Protein AF-A0A965SS03-F1 (afdb_monomer_lite)

pLDDT: mean 75.25, std 17.21, range [36.69, 92.06]

Foldseek 3Di:
DDDDDDDPPPDPPPPDDDDLVNVVVCVVVVHDDWDADPPPRDTCVVVSVVVNLVVVCVPPDHPDDPVNVVVVVVVVVVVVVVVVPPD

Sequence (87 aa):
MKKYPNRRLYDTQTSTYVTLADIKELVMASESFKVLDAKTDEDLTRSILLQIILEEEACGMPIFSTQMLQQMIRFYGHSMQGLMGSH

Structure (mmCIF, N/CA/C/O backbone):
data_AF-A0A965SS03-F1
#
_entry.id   AF-A0A965SS03-F1
#
loop_
_atom_site.group_PDB
_atom_site.id
_atom_site.type_symbol
_atom_site.label_atom_id
_atom_site.label_alt_id
_atom_site.label_comp_id
_atom_site.label_asym_id
_atom_site.label_entity_id
_atom_site.label_seq_id
_atom_site.pdbx_PDB_ins_code
_atom_site.Cartn_x
_atom_site.Cartn_y
_atom_site.Cartn_z
_atom_site.occupancy
_atom_site.B_iso_or_equiv
_atom_site.auth_seq_id
_atom_site.auth_comp_id
_atom_site.auth_asym_id
_atom_site.auth_atom_id
_atom_site.pdbx_PDB_model_num
ATOM 1 N N . MET A 1 1 ? -17.905 -21.972 17.606 1.00 49.00 1 MET A N 1
ATOM 2 C CA . MET A 1 1 ? -18.123 -22.416 16.210 1.00 49.00 1 MET A CA 1
ATOM 3 C C . MET A 1 1 ? -19.527 -22.039 15.758 1.00 49.00 1 MET A C 1
ATOM 5 O O . MET A 1 1 ? -20.478 -22.597 16.291 1.00 49.00 1 MET A O 1
ATOM 9 N N . LYS A 1 2 ? -19.668 -21.125 14.790 1.00 36.69 2 LYS A N 1
ATOM 10 C CA . LYS A 1 2 ? -20.904 -20.961 14.008 1.00 36.69 2 LYS A CA 1
ATOM 11 C C . LYS A 1 2 ? -20.550 -20.673 12.545 1.00 36.69 2 LYS A C 1
ATOM 13 O O . LYS A 1 2 ? -19.891 -19.686 12.252 1.00 36.69 2 LYS A O 1
ATOM 18 N N . LYS A 1 3 ? -20.976 -21.576 11.660 1.00 49.72 3 LYS A N 1
ATOM 19 C CA . LYS A 1 3 ? -21.103 -21.378 10.207 1.00 49.72 3 LYS A CA 1
ATOM 20 C C . LYS A 1 3 ? -22.316 -20.490 9.950 1.00 49.72 3 LYS A C 1
ATOM 22 O O . LYS A 1 3 ? -23.302 -20.757 10.619 1.00 49.72 3 LYS A O 1
ATOM 27 N N . TYR A 1 4 ? -22.298 -19.613 8.940 1.00 47.62 4 TYR A N 1
ATOM 28 C CA . TYR A 1 4 ? -23.423 -19.476 7.999 1.00 47.62 4 TYR A CA 1
ATOM 29 C C . TYR A 1 4 ? -22.973 -18.960 6.620 1.00 47.62 4 TYR A C 1
ATOM 31 O O . TYR A 1 4 ? -22.009 -18.201 6.524 1.00 47.62 4 TYR A O 1
ATOM 39 N N . PRO A 1 5 ? -23.649 -19.423 5.556 1.00 49.59 5 PRO A N 1
ATOM 40 C CA . PRO A 1 5 ? -23.308 -19.181 4.169 1.00 49.59 5 PRO A CA 1
ATOM 41 C C . PRO A 1 5 ? -23.875 -17.834 3.712 1.00 49.59 5 PRO A C 1
ATOM 43 O O . PRO A 1 5 ? -24.996 -17.473 4.048 1.00 49.59 5 PRO A O 1
ATOM 46 N N . ASN A 1 6 ? -23.115 -17.133 2.880 1.00 46.59 6 ASN A N 1
ATOM 47 C CA . ASN A 1 6 ? -23.663 -16.219 1.881 1.00 46.59 6 ASN A CA 1
ATOM 48 C C . ASN A 1 6 ? -24.610 -15.110 2.399 1.00 46.59 6 ASN A C 1
ATOM 50 O O . ASN A 1 6 ? -25.753 -14.965 1.969 1.00 46.59 6 ASN A O 1
ATOM 54 N N . ARG A 1 7 ? -24.093 -14.315 3.337 1.00 40.25 7 ARG A N 1
ATOM 55 C CA . ARG A 1 7 ? -24.392 -12.887 3.530 1.00 40.25 7 ARG A CA 1
ATOM 56 C C . ARG A 1 7 ? -23.304 -12.362 4.456 1.00 40.25 7 ARG A C 1
ATOM 58 O O . ARG A 1 7 ? -23.389 -12.530 5.669 1.00 40.25 7 ARG A O 1
ATOM 65 N N . ARG A 1 8 ? -22.223 -11.835 3.888 1.00 50.78 8 ARG A N 1
ATOM 66 C CA . ARG A 1 8 ? -21.088 -11.321 4.658 1.00 50.78 8 ARG A CA 1
ATOM 67 C C . ARG A 1 8 ? -21.471 -9.981 5.300 1.00 50.78 8 ARG A C 1
ATOM 69 O O . ARG A 1 8 ? -21.173 -8.909 4.799 1.00 50.78 8 ARG A O 1
ATOM 76 N N . LEU A 1 9 ? -22.204 -10.072 6.408 1.00 39.03 9 LEU A N 1
ATOM 77 C CA . LEU A 1 9 ? -22.181 -9.071 7.466 1.00 39.03 9 LEU A CA 1
ATOM 78 C C . LEU A 1 9 ? -20.818 -9.224 8.143 1.00 39.03 9 LEU A C 1
ATOM 80 O O . LEU A 1 9 ? -20.636 -10.129 8.958 1.00 39.03 9 LEU A O 1
ATOM 84 N N . TYR A 1 10 ? -19.848 -8.405 7.745 1.00 42.41 10 TYR A N 1
ATOM 85 C CA . TYR A 1 10 ? -18.617 -8.275 8.509 1.00 42.41 10 TYR A CA 1
ATOM 86 C C . TYR A 1 10 ? -18.877 -7.327 9.662 1.00 42.41 10 TYR A C 1
ATOM 88 O O . TYR A 1 10 ? -19.086 -6.128 9.495 1.00 42.41 10 TYR A O 1
ATOM 96 N N . ASP A 1 11 ? -18.921 -7.933 10.835 1.00 40.06 11 ASP A N 1
ATOM 97 C CA . ASP A 1 11 ? -18.938 -7.245 12.100 1.00 40.06 11 ASP A CA 1
ATOM 98 C C . ASP A 1 11 ? -17.588 -6.538 12.287 1.00 40.06 11 ASP A C 1
ATOM 100 O O . ASP A 1 11 ? -16.538 -7.173 12.380 1.00 40.06 11 ASP A O 1
ATOM 104 N N . THR A 1 12 ? -17.613 -5.211 12.349 1.00 49.16 12 THR A N 1
ATOM 105 C CA . THR A 1 12 ? -16.495 -4.367 12.788 1.00 49.16 12 THR A CA 1
ATOM 106 C C . THR A 1 12 ? -16.162 -4.547 14.283 1.00 49.16 12 THR A C 1
ATOM 108 O O . THR A 1 12 ? -15.387 -3.764 14.821 1.00 49.16 12 THR A O 1
ATOM 111 N N . GLN A 1 13 ? -16.728 -5.541 14.988 1.00 44.41 13 GLN A N 1
ATOM 112 C CA . GLN A 1 13 ? -16.487 -5.782 16.422 1.00 44.41 13 GLN A CA 1
ATOM 113 C C . GLN A 1 13 ? -15.498 -6.894 16.764 1.00 44.41 13 GLN A C 1
ATOM 115 O O . GLN A 1 13 ? -15.149 -7.046 17.936 1.00 44.41 13 GLN A O 1
ATOM 120 N N . THR A 1 14 ? -14.995 -7.669 15.809 1.00 46.41 14 THR A N 1
ATOM 121 C CA . THR A 1 14 ? -13.862 -8.547 16.116 1.00 46.41 14 THR A CA 1
ATOM 122 C C . THR A 1 14 ? -12.573 -7.775 15.899 1.00 46.41 14 THR A C 1
ATOM 124 O O . THR A 1 14 ? -12.039 -7.752 14.796 1.00 46.41 14 THR A O 1
ATOM 127 N N . SER A 1 15 ? -12.074 -7.156 16.977 1.00 52.66 15 SER A N 1
ATOM 128 C CA . SER A 1 15 ? -10.691 -6.666 17.128 1.00 52.66 15 SER A CA 1
ATOM 129 C C . SER A 1 15 ? -9.708 -7.850 17.109 1.00 52.66 15 SER A C 1
ATO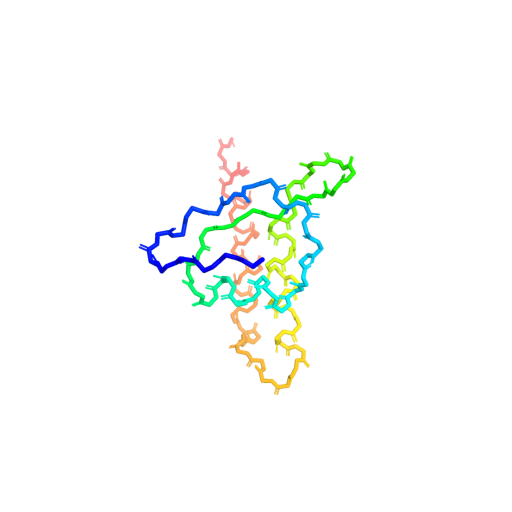M 131 O O . SER A 1 15 ? -8.975 -8.133 18.056 1.00 52.66 15 SER A O 1
ATOM 133 N N . THR A 1 16 ? -9.803 -8.664 16.064 1.00 61.22 16 THR A N 1
ATOM 134 C CA . THR A 1 16 ? -8.968 -9.830 15.843 1.00 61.22 16 THR A CA 1
ATOM 135 C C . THR A 1 16 ? -7.726 -9.354 15.123 1.00 61.22 16 THR A C 1
ATOM 137 O O . THR A 1 16 ? -7.807 -8.619 14.143 1.00 61.22 16 THR A O 1
ATOM 140 N N . TYR A 1 17 ? -6.571 -9.772 15.629 1.00 64.88 17 TYR A N 1
ATOM 141 C CA . TYR A 1 17 ? -5.302 -9.591 14.946 1.00 64.88 17 TYR A CA 1
ATOM 142 C C . TYR A 1 17 ? -5.399 -10.232 13.560 1.00 64.88 17 TYR A C 1
ATOM 144 O O . TYR A 1 17 ? -5.496 -11.453 13.447 1.00 64.88 17 TYR A O 1
ATOM 152 N N . VAL A 1 18 ? -5.419 -9.393 12.529 1.00 75.38 18 VAL A N 1
ATOM 153 C CA . VAL A 1 18 ? -5.434 -9.795 11.122 1.00 75.38 18 VAL A CA 1
ATOM 154 C C . VAL A 1 18 ? -4.029 -9.658 10.556 1.00 75.38 18 VAL A C 1
ATOM 156 O O . VAL A 1 18 ? -3.324 -8.687 10.838 1.00 75.38 18 VAL A O 1
ATOM 159 N N . THR A 1 19 ? -3.598 -10.648 9.785 1.00 85.12 19 THR A N 1
ATOM 160 C CA . THR A 1 19 ? -2.296 -10.637 9.114 1.00 85.12 19 THR A CA 1
ATOM 161 C C . THR A 1 19 ? -2.401 -9.989 7.732 1.00 85.12 19 THR A C 1
ATOM 163 O O . THR A 1 19 ? -3.487 -9.876 7.166 1.00 85.12 19 THR A O 1
ATOM 166 N N . LEU A 1 20 ? -1.267 -9.597 7.141 1.00 85.38 20 LEU A N 1
ATOM 167 C CA . LEU A 1 20 ? -1.232 -9.093 5.760 1.00 85.38 20 LEU A CA 1
ATOM 168 C C . LEU A 1 20 ? -1.770 -10.116 4.750 1.00 85.38 20 LEU A C 1
ATOM 170 O O . LEU A 1 20 ? -2.414 -9.728 3.778 1.00 85.38 20 LEU A O 1
ATOM 174 N N . ALA A 1 21 ? -1.559 -11.412 5.006 1.00 85.12 21 ALA A N 1
ATOM 175 C CA . ALA A 1 21 ? -2.104 -12.491 4.190 1.00 85.12 21 ALA A CA 1
ATOM 176 C C . ALA A 1 21 ? -3.641 -12.511 4.231 1.00 85.12 21 ALA A C 1
ATOM 178 O O . ALA A 1 21 ? -4.270 -12.587 3.178 1.00 85.12 21 ALA A O 1
ATOM 179 N N . ASP A 1 22 ? -4.245 -12.343 5.413 1.00 86.12 22 ASP A N 1
ATOM 180 C CA . ASP A 1 22 ? -5.706 -12.275 5.554 1.00 86.12 22 ASP A CA 1
ATOM 181 C C . ASP A 1 22 ? -6.276 -11.062 4.806 1.00 86.12 22 ASP A C 1
ATOM 183 O O . ASP A 1 22 ? -7.268 -11.166 4.085 1.00 86.12 22 ASP A O 1
ATOM 187 N N . ILE A 1 23 ? -5.619 -9.902 4.924 1.00 88.06 23 ILE A N 1
ATOM 188 C CA . ILE A 1 23 ? -6.028 -8.694 4.199 1.00 88.06 23 ILE A CA 1
ATOM 189 C C . ILE A 1 23 ? -5.905 -8.893 2.685 1.00 88.06 23 ILE A C 1
ATOM 191 O O . ILE A 1 23 ? -6.803 -8.501 1.939 1.00 88.06 23 ILE A O 1
ATOM 195 N N . LYS A 1 24 ? -4.837 -9.543 2.213 1.00 86.62 24 LYS A N 1
ATOM 196 C CA . LYS A 1 24 ? -4.675 -9.889 0.797 1.00 86.62 24 LYS A CA 1
ATOM 197 C C . LYS A 1 24 ? -5.826 -10.770 0.313 1.00 86.62 24 LYS A C 1
ATOM 199 O O . LYS A 1 24 ? -6.388 -10.493 -0.744 1.00 86.62 24 LYS A O 1
ATOM 204 N N . GLU A 1 25 ? -6.225 -11.784 1.078 1.00 88.25 25 GLU A N 1
ATOM 205 C CA . GLU A 1 25 ? -7.380 -12.620 0.729 1.00 88.25 25 GLU A CA 1
ATOM 206 C C . GLU A 1 25 ? -8.681 -11.812 0.636 1.00 88.25 25 GLU A C 1
ATOM 208 O O . GLU A 1 25 ? -9.463 -12.026 -0.293 1.00 88.25 25 GLU A O 1
ATOM 213 N N . LEU A 1 26 ? -8.901 -10.846 1.534 1.00 88.94 26 LEU A N 1
ATOM 214 C CA . LEU A 1 26 ? -10.064 -9.951 1.475 1.00 88.94 26 LEU A CA 1
ATOM 215 C C . LEU A 1 26 ? -10.065 -9.084 0.209 1.00 88.94 26 LEU A C 1
ATOM 217 O O . LEU A 1 26 ? -11.104 -8.964 -0.445 1.00 88.94 26 LEU A O 1
ATOM 221 N N . VAL A 1 27 ? -8.906 -8.536 -0.174 1.00 88.62 27 VAL A N 1
ATOM 222 C CA . VAL A 1 27 ? -8.744 -7.781 -1.430 1.00 88.62 27 VAL A CA 1
ATOM 223 C C . VAL A 1 27 ? -9.061 -8.670 -2.634 1.00 88.62 27 VAL A C 1
ATOM 225 O O . VAL A 1 27 ? -9.833 -8.272 -3.505 1.00 88.62 27 VAL A O 1
ATOM 228 N N . MET A 1 28 ? -8.526 -9.893 -2.671 1.00 87.75 28 MET A N 1
ATOM 229 C CA . MET A 1 28 ? -8.766 -10.846 -3.764 1.00 87.75 28 MET A CA 1
ATOM 230 C C . MET A 1 28 ? -10.230 -11.298 -3.831 1.00 87.75 28 MET A C 1
ATOM 232 O O . MET A 1 28 ? -10.758 -11.535 -4.917 1.00 87.75 28 MET A O 1
ATOM 236 N N . ALA A 1 29 ? -10.909 -11.373 -2.686 1.00 91.25 29 ALA A N 1
ATOM 237 C CA . ALA A 1 29 ? -12.337 -11.655 -2.600 1.00 91.25 29 ALA A CA 1
ATOM 238 C C . ALA A 1 29 ? -13.226 -10.452 -2.973 1.00 91.25 29 ALA A C 1
ATOM 240 O O . ALA A 1 29 ? -14.447 -10.600 -3.000 1.00 91.25 29 ALA A O 1
ATOM 241 N N . SER A 1 30 ? -12.641 -9.285 -3.283 1.00 88.12 30 SER A N 1
ATOM 242 C CA . SER A 1 30 ? -13.359 -8.024 -3.535 1.00 88.12 30 SER A CA 1
ATOM 243 C C . SER A 1 30 ? -14.289 -7.620 -2.384 1.00 88.12 30 SER A C 1
ATOM 245 O O . SER A 1 30 ? -15.343 -7.022 -2.603 1.00 88.12 30 SER A O 1
ATOM 247 N 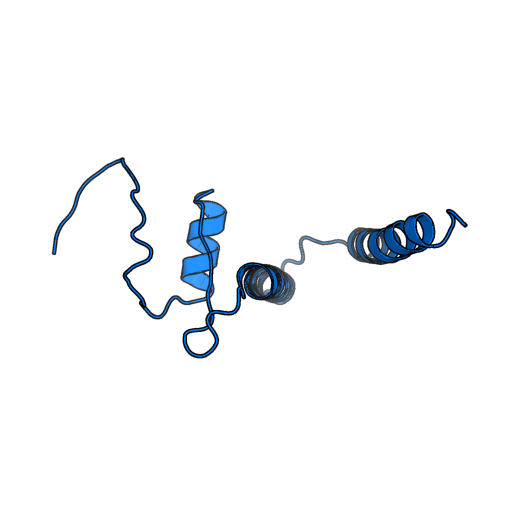N . GLU A 1 31 ? -13.907 -7.959 -1.153 1.00 87.25 31 GLU A N 1
ATOM 248 C CA . GLU A 1 31 ? -14.671 -7.622 0.044 1.00 87.25 31 GLU A CA 1
ATOM 249 C C . GLU A 1 31 ? -14.300 -6.227 0.546 1.00 87.25 31 GLU A C 1
ATOM 251 O O . GLU A 1 31 ? -13.139 -5.815 0.510 1.00 87.25 31 GLU A O 1
ATOM 256 N N . SER A 1 32 ? -15.288 -5.495 1.058 1.00 84.06 32 SER A N 1
ATOM 257 C CA . SER A 1 32 ? -15.046 -4.209 1.708 1.00 84.06 32 SER A CA 1
ATOM 258 C C . SER A 1 32 ? -14.527 -4.419 3.128 1.00 84.06 32 SER A C 1
ATOM 260 O O . SER A 1 32 ? -15.183 -5.084 3.931 1.00 84.06 32 SER A O 1
ATOM 262 N N . PHE A 1 33 ? -13.400 -3.799 3.464 1.00 85.50 33 PHE A N 1
ATOM 263 C CA . PHE A 1 33 ? -12.835 -3.813 4.810 1.00 85.50 33 PHE A CA 1
ATOM 264 C C . PHE A 1 33 ? -12.200 -2.462 5.151 1.00 85.50 33 PHE A C 1
ATOM 266 O O . PHE A 1 33 ? -11.957 -1.630 4.276 1.00 85.50 33 PHE A O 1
ATOM 273 N N . LYS A 1 34 ? -11.925 -2.262 6.441 1.00 86.44 34 LYS A N 1
ATOM 274 C CA . LYS A 1 34 ? -11.176 -1.123 6.972 1.00 86.44 34 LYS A CA 1
ATOM 275 C C . LYS A 1 34 ? -10.189 -1.641 8.011 1.00 86.44 34 LYS A C 1
ATOM 277 O O . LYS A 1 34 ? -10.576 -2.442 8.860 1.00 86.44 34 LYS A O 1
ATOM 282 N N . VAL A 1 35 ? -8.938 -1.203 7.939 1.00 86.88 35 VAL A N 1
ATOM 283 C CA . VAL A 1 35 ? -7.912 -1.523 8.937 1.00 86.88 35 VAL A CA 1
ATOM 284 C C . VAL A 1 35 ? -7.729 -0.312 9.838 1.00 86.88 35 VAL A C 1
ATOM 286 O O . VAL A 1 35 ? -7.417 0.772 9.353 1.00 86.88 35 VAL A O 1
ATOM 289 N N . LEU A 1 36 ? -7.935 -0.504 11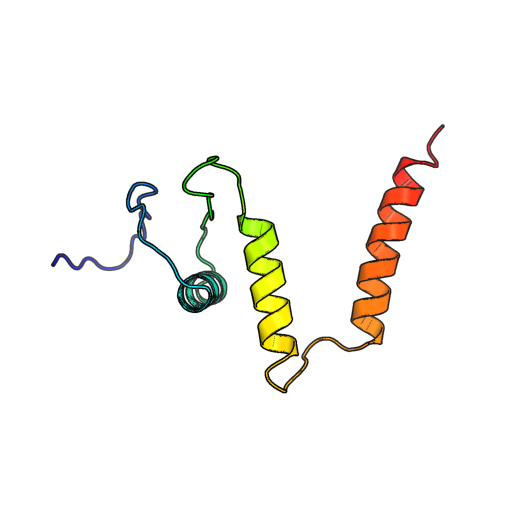.139 1.00 86.69 36 LEU A N 1
ATOM 290 C CA . LEU A 1 36 ? -7.792 0.536 12.154 1.00 86.69 36 LEU A CA 1
ATOM 291 C C . LEU A 1 36 ? -6.645 0.189 13.102 1.00 86.69 36 LEU A C 1
ATOM 293 O O . LEU A 1 36 ? -6.480 -0.975 13.478 1.00 86.69 36 LEU A O 1
ATOM 297 N N . ASP A 1 37 ? -5.867 1.191 13.501 1.00 83.88 37 ASP A N 1
ATOM 298 C CA . ASP A 1 37 ? -4.897 1.035 14.580 1.00 83.88 37 ASP A CA 1
ATOM 299 C C . ASP A 1 37 ? -5.624 0.808 15.913 1.00 83.88 37 ASP A C 1
ATOM 301 O O . ASP A 1 37 ? -6.468 1.600 16.326 1.00 83.88 37 ASP A O 1
ATOM 305 N N . ALA A 1 38 ? -5.272 -0.261 16.625 1.00 80.38 38 ALA A N 1
ATOM 306 C CA . ALA A 1 38 ? -5.953 -0.636 17.863 1.00 80.38 38 ALA A CA 1
ATOM 307 C C . ALA A 1 38 ? -5.746 0.356 19.028 1.00 80.38 38 ALA A C 1
ATOM 309 O O . ALA A 1 38 ? -6.451 0.266 20.034 1.00 80.38 38 ALA A O 1
ATOM 310 N N . LYS A 1 39 ? -4.758 1.255 18.944 1.00 81.75 39 LYS A N 1
ATOM 311 C CA . LYS A 1 39 ? -4.441 2.247 19.981 1.00 81.75 39 LYS A CA 1
ATOM 312 C C . LYS A 1 39 ? -4.965 3.632 19.624 1.00 81.75 39 LYS A C 1
ATOM 314 O O . LYS A 1 39 ? -5.413 4.340 20.523 1.00 81.75 39 LYS A O 1
ATOM 319 N N . THR A 1 40 ? -4.851 4.035 18.361 1.00 86.81 40 THR A N 1
ATOM 320 C CA . THR A 1 40 ? -5.173 5.398 17.910 1.00 86.81 40 THR A CA 1
ATOM 321 C C . THR A 1 40 ? -6.485 5.500 17.140 1.00 86.81 40 THR A C 1
ATOM 323 O O . THR A 1 40 ? -6.948 6.616 16.919 1.00 86.81 40 THR A O 1
ATOM 326 N N . ASP A 1 41 ? -7.088 4.371 16.751 1.00 83.19 41 ASP A N 1
ATOM 327 C CA . ASP A 1 41 ? -8.246 4.292 15.846 1.00 83.19 41 ASP A CA 1
ATOM 328 C C . ASP A 1 41 ? -7.981 4.931 14.465 1.00 83.19 41 ASP A C 1
ATOM 330 O O . ASP A 1 41 ? -8.895 5.268 13.709 1.00 83.19 41 ASP A O 1
ATOM 334 N N . GLU A 1 42 ? -6.702 5.110 14.115 1.00 90.25 42 GLU A N 1
ATOM 335 C CA . GLU A 1 42 ? -6.286 5.669 12.834 1.00 90.25 42 GLU A CA 1
ATOM 336 C C . GLU A 1 42 ? -6.565 4.684 11.697 1.00 90.25 42 GLU A C 1
ATOM 338 O O . GLU A 1 42 ? -6.336 3.481 11.820 1.00 90.25 42 GLU A O 1
ATOM 343 N N . ASP A 1 43 ? -7.037 5.200 10.562 1.00 89.25 43 ASP A N 1
ATOM 344 C CA . ASP A 1 43 ? -7.264 4.398 9.365 1.00 89.25 43 ASP A CA 1
ATOM 345 C C . ASP A 1 43 ? -5.944 4.070 8.658 1.00 89.25 43 ASP A C 1
ATOM 347 O O . ASP A 1 43 ? -5.366 4.887 7.937 1.00 89.25 43 ASP A O 1
ATOM 351 N N . LEU A 1 44 ? -5.499 2.830 8.839 1.00 90.19 44 LEU A N 1
ATOM 352 C CA . LEU A 1 44 ? -4.293 2.273 8.235 1.00 90.19 44 LEU A CA 1
ATOM 353 C C . LEU A 1 44 ? -4.584 1.497 6.943 1.00 90.19 44 LEU A C 1
ATOM 355 O O . LEU A 1 44 ? -3.682 0.893 6.365 1.00 90.19 44 LEU A O 1
ATOM 359 N N . THR A 1 45 ? -5.819 1.502 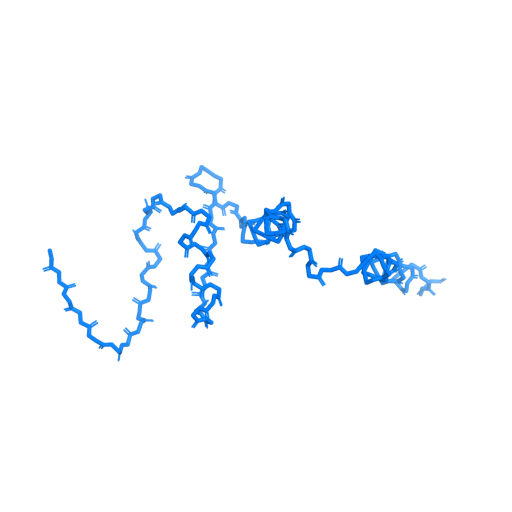6.438 1.00 90.62 45 THR A N 1
ATOM 360 C CA . THR A 1 45 ? -6.199 0.703 5.259 1.00 90.62 45 THR A CA 1
ATOM 361 C C . THR A 1 45 ? -5.283 0.991 4.070 1.00 90.62 45 THR A C 1
ATOM 363 O O . THR A 1 45 ? -4.786 0.075 3.414 1.00 90.62 45 THR A O 1
ATOM 366 N N . ARG A 1 46 ? -4.995 2.272 3.811 1.00 92.06 46 ARG A N 1
ATOM 367 C CA . ARG A 1 46 ? -4.160 2.684 2.675 1.00 92.06 46 ARG A CA 1
ATOM 368 C C . ARG A 1 46 ? -2.699 2.263 2.831 1.00 92.06 46 ARG A C 1
ATOM 370 O O . ARG A 1 46 ? -2.097 1.834 1.849 1.00 92.06 46 ARG A O 1
ATOM 377 N N . SER A 1 47 ? -2.122 2.401 4.024 1.00 92.00 47 SER A N 1
ATOM 378 C CA . SER A 1 47 ? -0.725 2.022 4.270 1.00 92.00 47 SER A CA 1
ATOM 379 C C . SER A 1 47 ? -0.537 0.509 4.156 1.00 92.00 47 SER A C 1
ATOM 381 O O . SER A 1 47 ? 0.414 0.068 3.514 1.00 92.00 47 SER A O 1
ATOM 383 N N . ILE A 1 48 ? -1.490 -0.275 4.665 1.00 91.56 48 ILE A N 1
ATOM 384 C CA . ILE A 1 48 ? -1.482 -1.738 4.556 1.00 91.56 48 ILE A CA 1
ATOM 385 C C . ILE A 1 48 ? -1.584 -2.206 3.100 1.00 91.56 48 ILE A C 1
ATOM 387 O O . ILE A 1 48 ? -0.816 -3.067 2.680 1.00 91.56 48 ILE A O 1
ATOM 391 N N . LEU A 1 49 ? -2.470 -1.614 2.294 1.00 91.69 49 LEU A N 1
ATOM 392 C CA . LEU A 1 49 ? -2.577 -1.954 0.869 1.00 91.69 49 LEU A CA 1
ATOM 393 C C . LEU A 1 49 ? -1.272 -1.687 0.102 1.00 91.69 49 LEU A C 1
ATOM 395 O O . LEU A 1 49 ? -0.863 -2.501 -0.725 1.00 91.69 49 LEU A O 1
ATOM 399 N N . LEU A 1 50 ? -0.601 -0.566 0.386 1.00 91.50 50 LEU A N 1
ATOM 400 C CA . LEU A 1 50 ? 0.702 -0.255 -0.208 1.00 91.50 50 LEU A CA 1
ATOM 401 C C . LEU A 1 50 ? 1.778 -1.255 0.227 1.00 91.50 50 LEU A C 1
ATOM 403 O O . LEU A 1 50 ? 2.596 -1.655 -0.597 1.00 91.50 50 LEU A O 1
ATOM 407 N N . GLN A 1 51 ? 1.764 -1.682 1.491 1.00 91.31 51 GLN A N 1
ATOM 408 C CA . GLN A 1 51 ? 2.691 -2.696 1.984 1.00 91.31 51 GLN A CA 1
ATOM 409 C C . GLN A 1 51 ? 2.501 -4.039 1.271 1.00 91.31 51 GLN A C 1
ATOM 411 O O . GLN A 1 51 ? 3.488 -4.622 0.833 1.00 91.31 51 GLN A O 1
ATOM 416 N N . ILE A 1 52 ? 1.255 -4.490 1.084 1.00 89.06 52 ILE A N 1
ATOM 417 C CA . ILE A 1 52 ? 0.957 -5.727 0.340 1.00 89.06 52 ILE A CA 1
ATOM 418 C C . ILE A 1 52 ? 1.533 -5.645 -1.077 1.00 89.06 52 ILE A C 1
ATOM 420 O O . ILE A 1 52 ? 2.195 -6.574 -1.524 1.00 89.06 52 ILE A O 1
ATOM 424 N N . ILE A 1 53 ? 1.336 -4.516 -1.767 1.00 88.69 53 ILE A N 1
ATOM 425 C CA . ILE A 1 53 ? 1.902 -4.297 -3.105 1.00 88.69 53 ILE A CA 1
ATOM 426 C C . ILE A 1 53 ? 3.434 -4.421 -3.091 1.00 88.69 53 ILE A C 1
ATOM 428 O O . ILE A 1 53 ? 4.002 -5.090 -3.950 1.00 88.69 53 ILE A O 1
ATOM 432 N N . LEU A 1 54 ? 4.106 -3.796 -2.122 1.00 87.81 54 LEU A N 1
ATOM 433 C CA . LEU A 1 54 ? 5.567 -3.843 -2.017 1.00 87.81 54 LEU A CA 1
ATOM 434 C C . LEU A 1 54 ? 6.093 -5.257 -1.734 1.00 87.81 54 LEU A C 1
ATOM 436 O O . LEU A 1 54 ? 7.117 -5.643 -2.296 1.00 87.81 54 LEU A O 1
ATOM 440 N N . GLU A 1 55 ? 5.408 -6.026 -0.886 1.00 88.00 55 GLU A N 1
ATOM 441 C CA . GLU A 1 55 ? 5.779 -7.412 -0.583 1.00 88.00 55 GLU A CA 1
ATOM 442 C C . GLU A 1 55 ? 5.625 -8.325 -1.806 1.00 88.00 55 GLU A C 1
ATOM 444 O O . GLU A 1 55 ? 6.525 -9.119 -2.087 1.00 88.00 55 GLU A O 1
ATOM 449 N N . GLU A 1 56 ? 4.547 -8.169 -2.580 1.00 85.69 56 GLU A N 1
ATOM 450 C CA . GLU A 1 56 ? 4.348 -8.926 -3.823 1.00 85.69 56 GLU A CA 1
ATOM 451 C C . GLU A 1 56 ? 5.431 -8.614 -4.864 1.00 85.69 56 GLU A C 1
ATOM 453 O O . GLU A 1 56 ? 5.989 -9.533 -5.467 1.00 85.69 56 GLU A O 1
ATOM 458 N N . GLU A 1 57 ? 5.796 -7.338 -5.028 1.00 85.25 57 GLU A N 1
ATOM 459 C CA . GLU A 1 57 ? 6.879 -6.929 -5.934 1.00 85.25 57 GLU A CA 1
ATOM 460 C C . GLU A 1 57 ? 8.245 -7.492 -5.503 1.00 85.25 57 GLU A C 1
ATOM 462 O O . GLU A 1 57 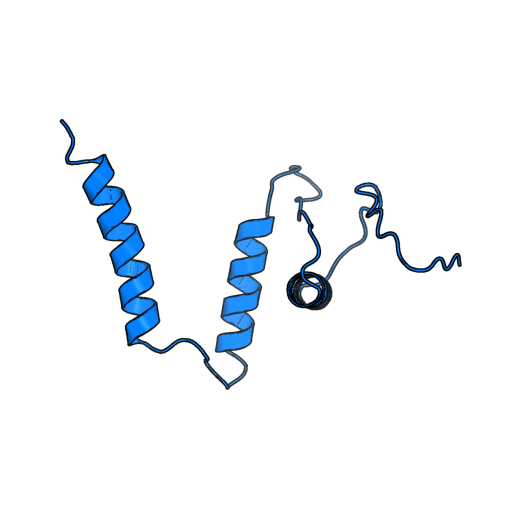? 9.073 -7.839 -6.350 1.00 85.25 57 GLU A O 1
ATOM 467 N N . ALA A 1 58 ? 8.486 -7.626 -4.194 1.00 84.00 58 ALA A N 1
ATOM 468 C CA . ALA A 1 58 ? 9.720 -8.189 -3.648 1.00 84.00 58 ALA A CA 1
ATOM 469 C C . ALA A 1 58 ? 9.792 -9.727 -3.744 1.00 84.00 58 ALA A C 1
ATOM 471 O O . ALA A 1 58 ? 10.891 -10.286 -3.721 1.00 84.00 58 ALA A O 1
ATOM 472 N N . CYS A 1 59 ? 8.657 -10.423 -3.880 1.00 78.50 59 CYS A N 1
ATOM 473 C CA . CYS A 1 59 ? 8.574 -11.891 -3.865 1.00 78.50 59 CYS A CA 1
ATOM 474 C C . CYS A 1 59 ? 8.988 -12.571 -5.194 1.00 78.50 59 CYS A C 1
ATOM 476 O O . CYS A 1 59 ? 8.856 -13.785 -5.350 1.00 78.50 59 CYS A O 1
ATOM 478 N N . GLY A 1 60 ? 9.544 -11.816 -6.150 1.00 65.56 60 GLY A N 1
ATOM 479 C CA . GLY A 1 60 ? 10.282 -12.362 -7.299 1.00 65.56 60 GLY A CA 1
ATOM 480 C C . GLY A 1 60 ? 9.537 -12.385 -8.637 1.00 65.56 60 GLY A C 1
ATOM 481 O O . GLY A 1 60 ? 10.132 -12.769 -9.643 1.00 65.56 60 GLY A O 1
ATOM 482 N N . MET A 1 61 ? 8.281 -11.932 -8.685 1.00 69.56 61 MET A N 1
ATOM 483 C CA . MET A 1 61 ? 7.552 -11.667 -9.934 1.00 69.56 61 MET A CA 1
ATOM 484 C C . MET A 1 61 ? 6.955 -10.254 -9.909 1.00 69.56 61 MET A C 1
ATOM 486 O O . MET A 1 61 ? 5.750 -10.111 -9.713 1.00 69.56 61 MET A O 1
ATOM 490 N N . PRO A 1 62 ? 7.783 -9.208 -10.095 1.00 76.19 62 PRO A N 1
ATOM 491 C CA . PRO A 1 62 ? 7.291 -7.839 -10.166 1.00 76.19 62 PRO A CA 1
ATOM 492 C C . PRO A 1 62 ? 6.318 -7.696 -11.341 1.00 76.19 62 PRO A C 1
ATOM 494 O O . PRO A 1 62 ? 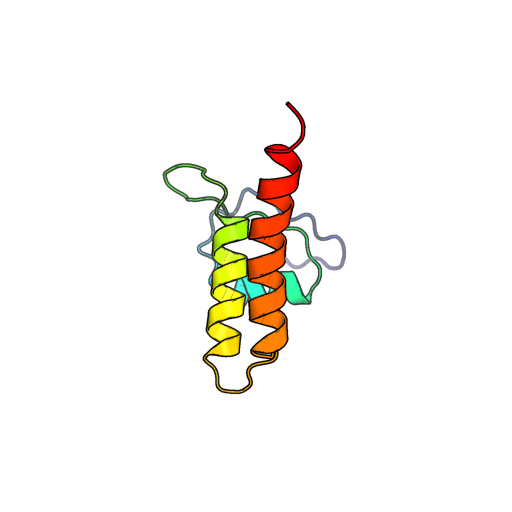6.655 -7.977 -12.496 1.00 76.19 62 PRO A O 1
ATOM 497 N N . ILE A 1 63 ? 5.096 -7.280 -11.032 1.00 81.12 63 ILE A N 1
ATOM 498 C CA . ILE A 1 63 ? 4.017 -7.026 -11.988 1.00 81.12 63 ILE A CA 1
ATOM 499 C C . ILE A 1 63 ? 4.147 -5.593 -12.518 1.00 81.12 63 ILE A C 1
ATOM 501 O O . ILE A 1 63 ? 3.786 -5.312 -13.666 1.00 81.12 63 ILE A O 1
ATOM 505 N N . PHE A 1 64 ? 4.695 -4.675 -11.716 1.00 85.88 64 PHE A N 1
ATOM 506 C CA . PHE A 1 64 ? 4.866 -3.285 -12.117 1.00 85.88 64 PHE A CA 1
ATOM 507 C C . PHE A 1 64 ? 6.169 -3.074 -12.893 1.00 85.88 64 PHE A C 1
ATOM 509 O O . PHE A 1 64 ? 7.279 -3.217 -12.387 1.00 85.88 64 PHE A O 1
ATOM 516 N N . SER A 1 65 ? 6.044 -2.644 -14.151 1.00 86.62 65 SER A N 1
ATOM 517 C CA . SER A 1 65 ? 7.212 -2.204 -14.916 1.00 86.62 65 SER A CA 1
ATOM 518 C C . SER A 1 65 ? 7.787 -0.909 -14.334 1.00 86.62 65 SER A C 1
ATOM 520 O O . SER A 1 65 ? 7.054 -0.041 -13.849 1.00 86.62 65 SER A O 1
ATOM 522 N N . THR A 1 66 ? 9.103 -0.709 -14.460 1.00 87.38 66 THR A N 1
ATOM 523 C CA . THR A 1 66 ? 9.759 0.550 -14.061 1.00 87.38 66 THR A CA 1
ATOM 524 C C . THR A 1 66 ? 9.091 1.768 -14.704 1.00 87.38 66 THR A C 1
ATOM 526 O O . THR A 1 66 ? 8.916 2.799 -14.054 1.00 87.38 66 THR A O 1
ATOM 529 N N . GLN A 1 67 ? 8.659 1.641 -15.963 1.00 90.31 67 GLN A N 1
ATOM 530 C CA . GLN A 1 67 ? 7.928 2.691 -16.666 1.00 90.31 67 GLN A CA 1
ATOM 531 C C . GLN A 1 67 ? 6.598 3.015 -15.975 1.00 90.31 67 GLN A C 1
ATOM 533 O O . GLN A 1 67 ? 6.288 4.191 -15.796 1.00 90.31 67 GLN A O 1
ATOM 538 N N . MET A 1 68 ? 5.826 2.008 -15.555 1.00 89.00 68 MET A N 1
ATOM 539 C CA . MET A 1 68 ? 4.563 2.216 -14.842 1.00 89.00 68 MET A CA 1
ATOM 540 C C . MET A 1 68 ? 4.781 2.920 -13.499 1.00 89.00 68 MET A C 1
ATOM 542 O O . MET A 1 68 ? 4.096 3.901 -13.219 1.00 89.00 68 MET A O 1
ATOM 546 N N . LEU A 1 69 ? 5.782 2.505 -12.718 1.00 90.00 69 LEU A N 1
ATOM 547 C CA . LEU A 1 69 ? 6.123 3.156 -11.446 1.00 90.00 69 LEU A CA 1
ATOM 548 C C . LEU A 1 69 ? 6.496 4.632 -11.646 1.00 90.00 69 LEU A C 1
ATOM 550 O O . LEU A 1 69 ? 6.005 5.509 -10.934 1.00 90.00 69 LEU A O 1
ATOM 554 N N . GLN A 1 70 ? 7.304 4.933 -12.667 1.00 90.81 70 GLN A N 1
ATOM 555 C CA . GLN A 1 70 ? 7.638 6.313 -13.028 1.00 90.81 70 GLN A CA 1
ATOM 556 C C . GLN A 1 70 ? 6.398 7.127 -13.417 1.00 90.81 70 GLN A C 1
ATOM 558 O O . GLN A 1 70 ? 6.297 8.289 -13.022 1.00 90.81 70 GLN A O 1
ATOM 563 N N . GLN A 1 71 ? 5.454 6.547 -14.168 1.00 89.19 71 GLN A N 1
ATOM 564 C CA . GLN A 1 71 ? 4.200 7.229 -14.509 1.00 89.19 71 GLN A CA 1
ATOM 565 C C . GLN A 1 71 ? 3.336 7.483 -13.273 1.00 89.19 71 GLN A C 1
ATOM 567 O O . GLN A 1 71 ? 2.821 8.589 -13.128 1.00 89.19 71 GLN A O 1
ATOM 572 N N . MET A 1 72 ? 3.229 6.522 -12.350 1.00 87.88 72 MET A N 1
ATOM 573 C CA . MET A 1 72 ? 2.491 6.708 -11.096 1.00 87.88 72 MET A CA 1
ATOM 574 C C . MET A 1 72 ? 3.086 7.854 -10.269 1.00 87.88 72 MET A C 1
ATOM 576 O O . MET A 1 72 ? 2.352 8.736 -9.832 1.00 87.88 72 MET A O 1
ATOM 580 N N . ILE A 1 73 ? 4.415 7.909 -10.120 1.00 87.62 73 ILE A N 1
ATOM 581 C CA . ILE A 1 73 ? 5.101 8.991 -9.391 1.00 87.62 73 ILE A CA 1
ATOM 582 C C . ILE A 1 73 ? 4.886 10.349 -10.078 1.00 87.62 73 ILE A C 1
ATOM 584 O O . ILE A 1 73 ? 4.566 11.337 -9.416 1.00 87.62 73 ILE A O 1
ATOM 588 N N . ARG A 1 74 ? 5.018 10.414 -11.410 1.00 87.50 74 ARG A N 1
ATOM 589 C CA . ARG A 1 74 ? 4.764 11.649 -12.174 1.00 87.50 74 ARG A CA 1
ATOM 590 C C . ARG A 1 74 ? 3.317 12.108 -12.058 1.00 87.50 74 ARG A C 1
ATOM 592 O O . ARG A 1 74 ? 3.089 13.309 -11.966 1.00 87.50 74 ARG A O 1
ATOM 599 N N . PHE A 1 75 ? 2.362 11.180 -12.037 1.00 85.56 75 PHE A N 1
ATOM 600 C CA . PHE A 1 75 ? 0.950 11.500 -11.862 1.00 85.56 75 PHE A CA 1
ATOM 601 C C . PHE A 1 75 ? 0.704 12.208 -10.527 1.00 85.56 75 PHE A C 1
ATOM 603 O O . PHE A 1 75 ? 0.077 13.262 -10.532 1.00 85.56 75 PHE A O 1
ATOM 610 N N . TYR A 1 76 ? 1.288 11.725 -9.421 1.00 78.19 76 TYR A N 1
ATOM 611 C CA . TYR A 1 76 ? 1.225 12.419 -8.126 1.00 78.19 76 TYR A CA 1
ATOM 612 C C . TYR A 1 76 ? 1.845 13.825 -8.174 1.00 78.19 76 TYR A C 1
ATOM 614 O O . TYR A 1 76 ? 1.290 14.770 -7.608 1.00 78.19 76 TYR A O 1
ATOM 622 N N . GLY A 1 77 ? 2.966 13.989 -8.885 1.00 72.19 77 GLY A N 1
ATOM 623 C CA . GLY A 1 77 ? 3.586 15.300 -9.100 1.00 72.19 77 GLY A CA 1
ATOM 624 C C . GLY A 1 77 ? 2.698 16.254 -9.906 1.00 72.19 77 GLY A C 1
ATOM 625 O O . GLY A 1 77 ? 2.543 17.417 -9.541 1.00 72.19 77 GLY A O 1
ATOM 626 N N . HIS A 1 78 ? 2.058 15.759 -10.965 1.00 69.25 78 HIS A N 1
ATOM 627 C CA . HIS A 1 78 ? 1.214 16.565 -11.844 1.00 69.25 78 HIS A CA 1
ATOM 628 C C . HIS A 1 78 ? -0.147 16.902 -11.217 1.00 69.25 78 HIS A C 1
ATOM 630 O O . HIS A 1 78 ? -0.615 18.031 -11.353 1.00 69.25 78 HIS A O 1
ATOM 636 N N . SER A 1 79 ? -0.754 15.979 -10.460 1.00 63.12 79 SER A N 1
ATOM 637 C CA . SER A 1 79 ? -1.979 16.252 -9.696 1.00 63.12 79 SER A CA 1
ATOM 638 C C . SER A 1 79 ? -1.774 17.355 -8.655 1.00 63.12 79 SER A C 1
ATOM 640 O O . SER A 1 79 ? -2.680 18.144 -8.404 1.00 63.12 79 SER A O 1
ATOM 642 N N . MET A 1 80 ? -0.568 17.454 -8.086 1.00 58.69 80 MET A N 1
ATOM 643 C CA . MET A 1 80 ? -0.222 18.510 -7.132 1.00 58.69 80 MET A CA 1
ATOM 644 C C . MET A 1 80 ? 0.087 19.844 -7.832 1.00 58.69 80 MET A C 1
ATOM 646 O O . MET A 1 80 ? -0.255 20.906 -7.320 1.00 58.69 80 MET A O 1
ATOM 650 N N . GLN A 1 81 ? 0.651 19.796 -9.042 1.00 59.69 81 GLN A N 1
ATOM 651 C CA . GLN A 1 81 ? 0.916 20.979 -9.866 1.00 59.69 81 GLN A CA 1
ATOM 652 C C . GLN A 1 81 ? -0.374 21.604 -10.435 1.00 59.69 81 GLN A C 1
ATOM 654 O O . GLN A 1 81 ? -0.476 22.825 -10.501 1.00 59.69 81 GLN A O 1
ATOM 659 N N . GLY A 1 82 ? -1.388 20.794 -10.764 1.00 58.34 82 GLY A N 1
ATOM 660 C CA . GLY A 1 82 ? -2.714 21.273 -11.183 1.00 58.34 82 GLY A CA 1
ATOM 661 C C . GLY A 1 82 ? -3.510 21.979 -10.076 1.00 58.34 82 GLY A C 1
ATOM 662 O O . GLY A 1 82 ? -4.283 22.882 -10.373 1.00 58.34 82 GLY A O 1
ATOM 663 N N . LEU A 1 83 ? -3.280 21.626 -8.805 1.00 58.12 83 LEU A N 1
ATOM 664 C CA . LEU A 1 83 ? -3.854 22.317 -7.639 1.00 58.12 83 LEU A CA 1
ATOM 665 C C . LEU A 1 83 ? -3.107 23.614 -7.277 1.00 58.12 83 LEU A C 1
ATOM 667 O O . LEU A 1 83 ? -3.693 24.504 -6.671 1.00 58.12 83 LEU A O 1
ATOM 671 N N . MET A 1 84 ? -1.827 23.739 -7.648 1.00 61.16 84 MET A N 1
ATOM 672 C CA . MET A 1 84 ? -1.024 24.954 -7.430 1.00 61.16 84 MET A CA 1
ATOM 673 C C . MET A 1 84 ? -1.055 25.942 -8.609 1.00 61.16 84 MET A C 1
ATOM 675 O O . MET A 1 84 ? -0.614 27.076 -8.453 1.00 61.16 84 MET A O 1
ATOM 679 N N . GLY A 1 85 ? -1.568 25.539 -9.776 1.00 57.53 85 GLY A N 1
ATOM 680 C CA . GLY A 1 85 ? -1.627 26.363 -10.991 1.00 57.53 85 GLY A CA 1
ATOM 681 C C . GLY A 1 85 ? -2.906 27.189 -11.177 1.00 57.53 85 GLY A C 1
ATOM 682 O O . GLY A 1 85 ? -3.105 27.728 -12.261 1.00 57.53 85 GLY A O 1
ATOM 683 N N . SER A 1 86 ? -3.787 27.264 -10.173 1.00 52.25 86 SER A N 1
ATOM 684 C CA . SER A 1 86 ? -5.085 27.954 -10.264 1.00 52.25 86 SER A CA 1
ATOM 685 C C . SER A 1 86 ? -5.183 29.246 -9.439 1.00 52.25 86 SER A C 1
ATOM 687 O O . SER A 1 86 ? -6.272 29.577 -8.969 1.00 52.25 86 SER A O 1
ATOM 689 N N . HIS A 1 87 ? -4.076 29.968 -9.252 1.00 42.66 87 HIS A N 1
ATOM 690 C CA . HIS A 1 87 ? -4.069 31.312 -8.662 1.00 42.66 87 HIS A CA 1
ATOM 691 C C . HIS A 1 87 ? -3.379 32.324 -9.571 1.00 42.66 87 HIS A C 1
ATOM 693 O O . HIS A 1 87 ? -2.280 32.005 -10.076 1.00 42.66 87 HIS A O 1
#

Radius of gyration: 17.83 Å; chains: 1; bounding box: 35×54×37 Å

Secondary structure (DSSP, 8-state):
-----S-----TT------HHHHHHHHHTT-----B-TTT--B-HHHHHHHHHHHHHHTT---S-HHHHHHHHHHHHHHHHHHHS--